Protein AF-A0A4P8J105-F1 (afdb_monomer_lite)

Radius of gyration: 18.97 Å; chains: 1; bounding box: 33×24×63 Å

pLDDT: mean 84.41, std 13.53, range [50.69, 96.38]

Organism: NCBI:txid2571746

Secondary structure (DSSP, 8-state):
-HHHHHHHHHHHHTT-S--EEE-TTSEEEETTTTEEEEEETTTTEEEEEEE-TT--EEEEETTS-EEEEETTEEEEE-TTS-EEEE-SS-EEE-

Foldseek 3Di:
DVVVVVVVVVVVVVPVFFDWDADPQQWIATNPNQKIWGADPVVRKTKIWHQDPVRWIWMAIPQGKIKTDHPRWIWIAHPVRKIWTDDPPDTDID

Sequence (94 aa):
MKTLIVLACLMLSANAFAECATNARGETACGNGQSAAGYNKNTGTAWTSQTNQNGVRTTQTNRGGEAKTMNGKGVARGPGGTTCYKTANSHGCN

Structure (mmCIF, N/CA/C/O backbone):
data_AF-A0A4P8J105-F1
#
_entry.id   AF-A0A4P8J105-F1
#
loop_
_atom_site.group_PDB
_atom_site.id
_atom_site.type_symbol
_atom_site.label_atom_id
_atom_site.label_alt_id
_atom_site.label_comp_id
_atom_site.label_asym_id
_atom_site.label_entity_id
_atom_site.label_seq_id
_atom_site.pdbx_PDB_ins_code
_atom_site.Cartn_x
_atom_site.Cartn_y
_atom_site.Cartn_z
_atom_site.occupancy
_atom_site.B_iso_or_equiv
_atom_site.auth_seq_id
_atom_site.auth_comp_id
_atom_site.auth_asym_id
_atom_site.auth_atom_id
_atom_site.pdbx_PDB_model_num
ATOM 1 N N . MET A 1 1 ? 11.874 10.591 49.659 1.00 50.69 1 MET A N 1
ATOM 2 C CA . MET A 1 1 ? 12.560 10.468 48.349 1.00 50.69 1 MET A CA 1
ATOM 3 C C . MET A 1 1 ? 12.131 9.232 47.557 1.00 50.69 1 MET A C 1
ATOM 5 O O . MET A 1 1 ? 11.837 9.386 46.384 1.00 50.69 1 MET A O 1
ATOM 9 N N . LYS A 1 2 ? 12.014 8.035 48.160 1.00 54.06 2 LYS A N 1
ATOM 10 C CA . LYS A 1 2 ? 11.552 6.814 47.456 1.00 54.06 2 LYS A CA 1
ATOM 11 C C . LYS A 1 2 ? 10.130 6.912 46.872 1.00 54.06 2 LYS A C 1
ATOM 13 O O . LYS A 1 2 ? 9.897 6.442 45.768 1.00 54.06 2 LYS A O 1
ATOM 18 N N . THR A 1 3 ? 9.203 7.573 47.566 1.00 62.97 3 THR A N 1
ATOM 19 C CA . THR A 1 3 ? 7.810 7.760 47.110 1.00 62.97 3 THR A CA 1
ATOM 20 C C . THR A 1 3 ? 7.678 8.673 45.889 1.00 62.97 3 THR A C 1
ATOM 22 O O . THR A 1 3 ? 6.816 8.439 45.050 1.00 62.97 3 THR A O 1
ATOM 25 N N . LEU A 1 4 ? 8.563 9.665 45.740 1.00 66.00 4 LEU A N 1
ATOM 26 C CA . LEU A 1 4 ? 8.568 10.575 44.586 1.00 66.00 4 LEU A CA 1
ATOM 27 C C . LEU A 1 4 ? 9.030 9.876 43.299 1.00 66.00 4 LEU A C 1
ATOM 29 O O . LEU A 1 4 ? 8.519 10.171 42.224 1.00 66.00 4 LEU A O 1
ATOM 33 N N . ILE A 1 5 ? 9.948 8.913 43.414 1.00 70.25 5 ILE A N 1
ATOM 34 C CA . ILE A 1 5 ? 10.450 8.130 42.275 1.00 70.25 5 ILE A CA 1
ATOM 35 C C . ILE A 1 5 ? 9.349 7.210 41.729 1.00 70.25 5 ILE A C 1
ATOM 37 O O . ILE A 1 5 ? 9.163 7.117 40.520 1.00 70.25 5 ILE A O 1
ATOM 41 N N . VAL A 1 6 ? 8.570 6.581 42.615 1.00 68.31 6 VAL A N 1
ATOM 42 C CA . VAL A 1 6 ? 7.462 5.697 42.215 1.00 68.31 6 VAL A CA 1
ATOM 43 C C . VAL A 1 6 ? 6.336 6.488 41.540 1.00 68.31 6 VAL A C 1
ATOM 45 O O . VAL A 1 6 ? 5.814 6.045 40.518 1.00 68.31 6 VAL A O 1
ATOM 48 N N . LEU A 1 7 ? 6.006 7.681 42.051 1.00 65.44 7 LEU A N 1
ATOM 49 C CA . LEU A 1 7 ? 5.013 8.558 41.422 1.00 65.44 7 LEU A CA 1
ATOM 50 C C . LEU A 1 7 ? 5.466 9.038 40.035 1.00 65.44 7 LEU A C 1
ATOM 52 O O . LEU A 1 7 ? 4.666 9.057 39.106 1.00 65.44 7 LEU A O 1
ATOM 56 N N . ALA A 1 8 ? 6.750 9.374 39.871 1.00 65.56 8 ALA A N 1
ATOM 57 C CA . ALA A 1 8 ? 7.301 9.757 38.574 1.00 65.56 8 ALA A CA 1
ATOM 58 C C . ALA A 1 8 ? 7.218 8.603 37.555 1.00 65.56 8 ALA A C 1
ATOM 60 O O . ALA A 1 8 ? 6.761 8.812 36.434 1.00 65.56 8 ALA A O 1
ATOM 61 N N . CYS A 1 9 ? 7.565 7.371 37.942 1.00 60.50 9 CYS A N 1
ATOM 62 C CA . CYS A 1 9 ? 7.461 6.206 37.054 1.00 60.50 9 CYS A CA 1
ATOM 63 C C . CYS A 1 9 ? 6.022 5.905 36.600 1.00 60.50 9 CYS A C 1
ATOM 65 O O . CYS A 1 9 ? 5.825 5.527 35.446 1.00 60.50 9 CYS A O 1
ATOM 67 N N . LEU A 1 10 ? 5.024 6.097 37.471 1.00 61.00 10 LEU A N 1
ATOM 68 C CA . LEU A 1 10 ? 3.607 5.888 37.138 1.00 61.00 10 LEU A CA 1
ATOM 69 C C . LEU A 1 10 ? 3.049 6.957 36.184 1.00 61.00 10 LEU A C 1
ATOM 71 O O . LEU A 1 10 ? 2.169 6.665 35.381 1.00 61.00 10 LEU A O 1
ATOM 75 N N . MET A 1 11 ? 3.572 8.183 36.237 1.00 60.28 11 MET A N 1
ATOM 76 C CA . MET A 1 11 ? 3.162 9.266 35.333 1.00 60.28 11 MET A CA 1
ATOM 77 C C . MET A 1 11 ? 3.837 9.154 33.957 1.00 60.28 11 MET A C 1
ATOM 79 O O . MET A 1 11 ? 3.258 9.556 32.952 1.00 60.28 11 MET A O 1
ATOM 83 N N . LEU A 1 12 ? 5.043 8.576 33.885 1.00 54.84 12 LEU A N 1
ATOM 84 C CA . LEU A 1 12 ? 5.729 8.324 32.614 1.00 54.84 12 LEU A CA 1
ATOM 85 C C . LEU A 1 12 ? 5.108 7.156 31.832 1.00 54.84 12 LEU A C 1
ATOM 87 O O . LEU A 1 12 ? 5.068 7.211 30.603 1.00 54.84 12 LEU A O 1
ATOM 91 N N . SER A 1 13 ? 4.593 6.125 32.511 1.00 54.50 13 SER A N 1
ATOM 92 C CA . SER A 1 13 ? 3.979 4.964 31.850 1.00 54.50 13 SER A CA 1
ATOM 93 C C . SER A 1 13 ? 2.615 5.262 31.218 1.00 54.50 13 SER A C 1
ATOM 95 O O . SER A 1 13 ? 2.221 4.565 30.285 1.00 54.50 13 SER A O 1
ATOM 97 N N . ALA A 1 14 ? 1.924 6.324 31.644 1.00 52.62 14 ALA A N 1
ATOM 98 C CA . ALA A 1 14 ? 0.673 6.769 31.024 1.00 52.62 14 ALA A CA 1
ATOM 99 C C . ALA A 1 14 ? 0.859 7.281 29.580 1.00 52.62 14 ALA A C 1
ATOM 101 O O . ALA A 1 14 ? -0.085 7.254 28.798 1.00 52.62 14 ALA A O 1
ATOM 102 N N . ASN A 1 15 ? 2.080 7.680 29.201 1.00 51.97 15 ASN A N 1
ATOM 103 C CA . ASN A 1 15 ? 2.408 8.160 27.852 1.00 51.97 15 ASN A CA 1
ATOM 104 C C . ASN A 1 15 ? 2.939 7.043 26.931 1.00 51.97 15 ASN A C 1
ATOM 106 O O . ASN A 1 15 ? 3.373 7.314 25.815 1.00 51.97 15 ASN A O 1
ATOM 110 N N . ALA A 1 16 ? 2.949 5.786 27.394 1.00 53.16 16 ALA A N 1
ATOM 111 C CA . ALA A 1 16 ? 3.425 4.643 26.610 1.0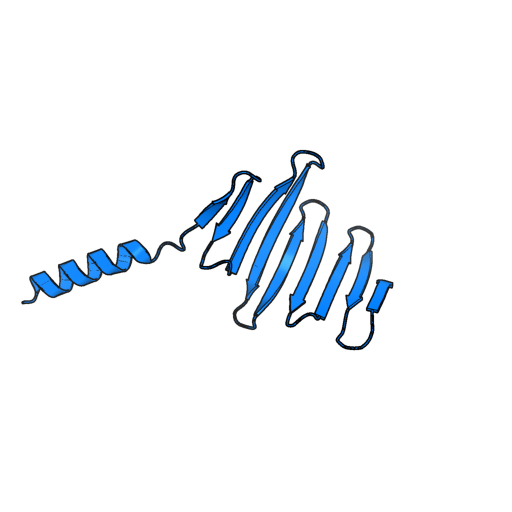0 53.16 16 ALA A CA 1
ATOM 112 C C . ALA A 1 16 ? 2.358 4.065 25.661 1.00 53.16 16 ALA A C 1
ATOM 114 O O . ALA A 1 16 ? 2.646 3.151 24.886 1.00 53.16 16 ALA A O 1
ATOM 115 N N . PHE A 1 17 ? 1.130 4.585 25.697 1.00 55.78 17 PHE A N 1
ATOM 116 C CA . PHE A 1 17 ? 0.139 4.286 24.674 1.00 55.78 17 PHE A CA 1
ATOM 117 C C . PHE A 1 17 ? 0.502 5.094 23.436 1.00 55.78 17 PHE A C 1
ATOM 119 O O . PHE A 1 17 ? 0.476 6.319 23.466 1.00 55.78 17 PHE A O 1
ATOM 126 N N . ALA A 1 18 ? 0.872 4.409 22.354 1.00 57.97 18 ALA A N 1
ATOM 127 C CA . ALA A 1 18 ? 1.034 5.036 21.053 1.00 57.97 18 ALA A CA 1
ATOM 128 C C . ALA A 1 18 ? -0.230 5.857 20.748 1.00 57.97 18 ALA A C 1
ATOM 130 O O . ALA A 1 18 ? -1.281 5.271 20.493 1.00 57.97 18 ALA A O 1
ATOM 131 N N . GLU A 1 19 ? -0.143 7.189 20.824 1.00 73.19 19 GLU A N 1
ATOM 132 C CA . GLU A 1 19 ? -1.284 8.070 20.584 1.00 73.19 19 GLU A CA 1
ATOM 133 C C . GLU A 1 19 ? -1.818 7.788 19.180 1.00 73.19 19 GLU A C 1
ATOM 135 O O . GLU A 1 19 ? -1.139 7.997 18.170 1.00 73.19 19 GLU A O 1
ATOM 140 N N . CYS A 1 20 ? -3.016 7.213 19.139 1.00 80.81 20 CYS A N 1
ATOM 141 C CA . CYS A 1 20 ? -3.747 6.938 17.920 1.00 80.81 20 CYS A CA 1
ATOM 142 C C . CYS A 1 20 ? -4.765 8.055 17.717 1.00 80.81 20 CYS A C 1
ATOM 144 O O . CYS A 1 20 ? -5.688 8.199 18.516 1.00 80.81 20 CYS A O 1
ATOM 146 N N . ALA A 1 21 ? -4.639 8.819 16.638 1.00 84.25 21 ALA A N 1
ATOM 147 C CA . ALA A 1 21 ? -5.608 9.842 16.266 1.00 84.25 21 ALA A CA 1
ATOM 148 C C . ALA A 1 21 ? -6.367 9.409 15.010 1.00 84.25 21 ALA A C 1
ATOM 150 O O . ALA A 1 21 ? -5.754 8.987 14.030 1.00 84.25 21 ALA A O 1
ATOM 151 N N . THR A 1 22 ? -7.697 9.530 15.032 1.00 84.75 22 THR A N 1
ATOM 152 C CA . THR A 1 22 ? -8.548 9.309 13.854 1.00 84.75 22 THR A CA 1
ATOM 153 C C . THR A 1 22 ? -9.031 10.645 13.309 1.00 84.75 22 THR A C 1
ATOM 155 O O . THR A 1 22 ? -9.555 11.465 14.059 1.00 84.75 22 THR A O 1
ATOM 158 N N . ASN A 1 23 ? -8.858 10.880 12.010 1.00 83.50 23 ASN A N 1
ATOM 159 C CA . ASN A 1 23 ? -9.319 12.104 11.359 1.00 83.50 23 ASN A CA 1
ATOM 160 C C . ASN A 1 23 ? -10.774 11.985 10.855 1.00 83.50 23 ASN A C 1
ATOM 162 O O . ASN A 1 23 ? -11.365 10.906 10.821 1.00 83.50 23 ASN A O 1
ATOM 166 N N . ALA A 1 24 ? -11.348 13.098 10.386 1.00 83.19 24 ALA A N 1
ATOM 167 C CA . ALA A 1 24 ? -12.715 13.135 9.847 1.00 83.19 24 ALA A CA 1
ATOM 168 C C . ALA A 1 24 ? -12.926 12.278 8.577 1.00 83.19 24 ALA A C 1
ATOM 170 O O . ALA A 1 24 ? -14.063 12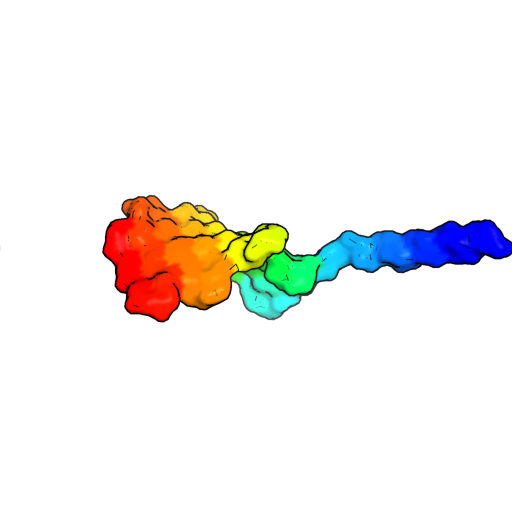.048 8.168 1.00 83.19 24 ALA A O 1
ATOM 171 N N . ARG A 1 25 ? -11.846 11.804 7.940 1.00 79.56 25 ARG A N 1
ATOM 172 C CA . ARG A 1 25 ? -11.889 10.883 6.794 1.00 79.56 25 ARG A CA 1
ATOM 173 C C . ARG A 1 25 ? -11.904 9.410 7.222 1.00 79.56 25 ARG A C 1
ATOM 175 O O . ARG A 1 25 ? -11.992 8.547 6.354 1.00 79.56 25 ARG A O 1
ATOM 182 N N . GLY A 1 26 ? -11.857 9.126 8.526 1.00 79.75 26 GLY A N 1
ATOM 183 C CA . GLY A 1 26 ? -11.808 7.768 9.066 1.00 79.75 26 GLY A CA 1
ATOM 184 C C . GLY A 1 26 ? -10.426 7.124 8.956 1.00 79.75 26 GLY A C 1
ATOM 185 O O . GLY A 1 26 ? -10.326 5.900 8.967 1.00 79.75 26 GLY A O 1
ATOM 186 N N . GLU A 1 27 ? -9.371 7.928 8.806 1.00 84.81 27 GLU A N 1
ATOM 187 C CA . GLU A 1 27 ? -7.989 7.454 8.827 1.00 84.81 27 GLU A CA 1
ATOM 188 C C . GLU A 1 27 ? -7.457 7.560 10.254 1.00 84.81 27 GLU A C 1
ATOM 190 O O . GLU A 1 27 ? -7.436 8.648 10.832 1.00 84.81 27 GLU A O 1
ATOM 195 N N . THR A 1 28 ? -7.029 6.435 10.815 1.00 87.94 28 THR A N 1
ATOM 196 C CA . THR A 1 28 ? -6.397 6.339 12.130 1.00 87.94 28 THR A CA 1
ATOM 197 C C . THR A 1 28 ? -4.890 6.266 11.948 1.00 87.94 28 THR A C 1
ATOM 199 O O . THR A 1 28 ? -4.422 5.415 11.202 1.00 87.94 28 THR A O 1
ATOM 202 N N . ALA A 1 29 ? -4.120 7.111 12.629 1.00 86.00 29 ALA A N 1
ATOM 203 C CA . ALA A 1 29 ? -2.660 7.053 12.666 1.00 86.00 29 ALA A CA 1
ATOM 204 C C . ALA A 1 29 ? -2.181 6.905 14.112 1.00 86.00 29 ALA A C 1
ATOM 206 O O . ALA A 1 29 ? -2.612 7.662 14.973 1.00 86.00 29 ALA A O 1
ATOM 207 N N . CYS A 1 30 ? -1.288 5.950 14.361 1.00 84.62 30 CYS A N 1
ATOM 208 C CA . CYS A 1 30 ? -0.750 5.585 15.668 1.00 84.62 30 CYS A CA 1
ATOM 209 C C . CYS A 1 30 ? 0.778 5.672 15.675 1.00 84.62 30 CYS A C 1
ATOM 211 O O . CYS A 1 30 ? 1.425 5.417 14.652 1.00 84.62 30 CYS A O 1
ATOM 213 N N . GLY A 1 31 ? 1.353 5.972 16.843 1.00 80.31 31 GLY A N 1
ATOM 214 C CA . GLY A 1 31 ? 2.802 5.918 17.067 1.00 80.31 31 GLY A CA 1
ATOM 215 C C . GLY A 1 31 ? 3.554 6.864 16.136 1.00 80.31 31 GLY A C 1
ATOM 216 O O . GLY A 1 31 ? 4.367 6.423 15.332 1.00 80.31 31 GLY A O 1
ATOM 217 N N . ASN A 1 32 ? 3.214 8.157 16.157 1.00 73.75 32 ASN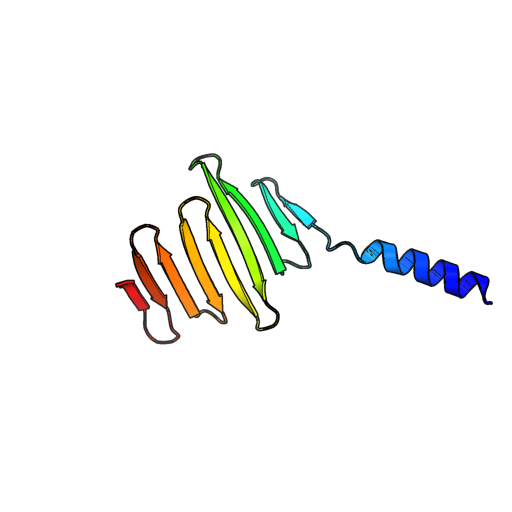 A N 1
ATOM 218 C CA . ASN A 1 32 ? 3.813 9.173 15.276 1.00 73.75 32 ASN A CA 1
ATOM 219 C C . ASN A 1 32 ? 3.722 8.834 13.769 1.00 73.75 32 ASN A C 1
ATOM 221 O O . ASN A 1 32 ? 4.621 9.143 12.990 1.00 73.75 32 ASN A O 1
ATOM 225 N N . GLY A 1 33 ? 2.647 8.161 13.344 1.00 73.94 33 GLY A N 1
ATOM 226 C CA . GLY A 1 33 ? 2.425 7.786 11.942 1.00 73.94 33 GLY A CA 1
ATOM 227 C C . GLY A 1 33 ? 3.137 6.504 11.489 1.00 73.94 33 GLY A C 1
ATOM 228 O O . GLY A 1 33 ? 3.097 6.179 10.294 1.00 73.94 33 GLY A O 1
ATOM 229 N N . GLN A 1 34 ? 3.751 5.759 12.419 1.00 84.25 34 GLN A N 1
ATOM 230 C CA . GLN A 1 34 ? 4.335 4.438 12.163 1.00 84.25 34 GLN A CA 1
ATOM 231 C C . GLN A 1 34 ? 3.282 3.425 11.726 1.00 84.25 34 GLN A C 1
ATOM 233 O O . GLN A 1 34 ? 3.544 2.625 10.834 1.00 84.25 34 GLN A O 1
ATOM 238 N N . SER A 1 35 ? 2.095 3.470 12.324 1.00 88.88 35 SER A N 1
ATOM 239 C CA . SER A 1 35 ? 0.960 2.660 11.894 1.00 88.88 35 SER A CA 1
ATOM 240 C C . SER A 1 35 ? -0.177 3.568 11.469 1.00 88.88 35 SER A C 1
ATOM 242 O O . SER A 1 35 ? -0.434 4.584 12.104 1.00 88.88 35 SER A O 1
ATOM 244 N N . ALA A 1 36 ? -0.858 3.214 10.391 1.00 91.00 36 ALA A N 1
ATOM 245 C CA . ALA A 1 36 ? -2.077 3.871 9.976 1.00 91.00 36 ALA A CA 1
ATOM 246 C C . ALA A 1 36 ? -3.080 2.851 9.444 1.00 91.00 36 ALA A C 1
ATOM 248 O O . ALA A 1 36 ? -2.696 1.797 8.947 1.00 91.00 36 ALA A O 1
ATOM 249 N N . ALA A 1 37 ? -4.359 3.159 9.534 1.00 92.31 37 ALA A N 1
ATOM 250 C CA . ALA A 1 37 ? -5.423 2.372 8.943 1.00 92.31 37 ALA A CA 1
ATOM 251 C C . ALA A 1 37 ? -6.525 3.302 8.457 1.00 92.31 37 ALA A C 1
ATOM 253 O O . ALA A 1 37 ? -6.641 4.434 8.921 1.00 92.31 37 ALA A O 1
ATOM 254 N N . GLY A 1 38 ? -7.349 2.830 7.535 1.00 92.25 38 GLY A N 1
ATOM 255 C CA . GLY A 1 38 ? -8.483 3.607 7.073 1.00 92.25 38 GLY A CA 1
ATOM 256 C C . GLY A 1 38 ? -9.502 2.771 6.330 1.00 92.25 38 GLY A C 1
ATOM 257 O O . GLY A 1 38 ? -9.228 1.659 5.873 1.00 92.25 38 GLY A O 1
ATOM 258 N N . TYR A 1 39 ? -10.693 3.342 6.197 1.00 91.38 39 TYR A N 1
ATOM 259 C CA . TYR A 1 39 ? -11.788 2.749 5.449 1.00 91.38 39 TYR A CA 1
ATOM 260 C C . TYR A 1 39 ? -12.383 3.764 4.478 1.00 91.38 39 TYR A C 1
ATOM 262 O O . TYR A 1 39 ? -12.899 4.810 4.868 1.00 91.38 39 TYR A O 1
ATOM 270 N N . ASN A 1 40 ? -12.341 3.446 3.189 1.00 90.31 40 ASN A N 1
ATOM 271 C CA . ASN A 1 40 ? -12.991 4.239 2.161 1.00 90.31 40 ASN A CA 1
ATOM 272 C C . ASN A 1 40 ? -14.425 3.737 1.960 1.00 90.31 40 ASN A C 1
ATOM 274 O O . ASN A 1 40 ? -14.644 2.743 1.272 1.00 90.31 40 ASN A O 1
ATOM 278 N N . LYS A 1 41 ? -15.403 4.464 2.510 1.00 89.19 41 LYS A N 1
ATOM 279 C CA . LYS A 1 41 ? -16.834 4.127 2.414 1.00 89.19 41 LYS A CA 1
ATOM 280 C C . LYS A 1 41 ? -17.395 4.092 0.989 1.00 89.19 41 LYS A C 1
ATOM 282 O O . LYS A 1 41 ? -18.310 3.325 0.733 1.00 89.19 41 LYS A O 1
ATOM 287 N N . ASN A 1 42 ? -16.848 4.890 0.070 1.00 91.62 42 ASN A N 1
ATOM 288 C CA . ASN A 1 42 ? -17.352 4.964 -1.305 1.00 91.62 42 ASN A CA 1
ATOM 289 C C . ASN A 1 42 ? -16.960 3.722 -2.104 1.00 91.62 42 ASN A C 1
ATOM 291 O O . ASN A 1 42 ? -17.689 3.294 -2.990 1.00 91.62 42 ASN A O 1
ATOM 295 N N . THR A 1 43 ? -15.791 3.154 -1.799 1.00 90.62 43 THR A N 1
ATOM 296 C CA . THR A 1 43 ? -15.294 1.967 -2.493 1.00 90.62 43 THR A CA 1
ATOM 297 C C . THR A 1 43 ? -15.426 0.703 -1.659 1.00 90.62 43 THR A C 1
ATOM 299 O O . THR A 1 43 ? -15.275 -0.366 -2.226 1.00 90.62 43 THR A O 1
ATOM 302 N N . GLY A 1 44 ? -15.660 0.766 -0.348 1.00 91.19 44 GLY A N 1
ATOM 303 C CA . GLY A 1 44 ? -15.610 -0.394 0.550 1.00 91.19 44 GLY A CA 1
ATOM 304 C C . GLY A 1 44 ? -14.195 -0.940 0.792 1.00 91.19 44 GLY A C 1
ATOM 305 O O . GLY A 1 44 ? -14.032 -2.096 1.185 1.00 91.19 44 GLY A O 1
ATOM 306 N N . THR A 1 45 ? -13.154 -0.146 0.510 1.00 93.12 45 THR A N 1
ATOM 307 C CA . THR A 1 45 ? -11.758 -0.568 0.722 1.00 93.12 45 THR A CA 1
ATOM 308 C C . THR A 1 45 ? -11.335 -0.263 2.150 1.00 93.12 45 THR A C 1
ATOM 310 O O . THR A 1 45 ? -11.291 0.906 2.533 1.00 93.12 45 THR A O 1
ATOM 313 N N . ALA A 1 46 ? -10.955 -1.288 2.904 1.00 93.44 46 ALA A N 1
ATOM 314 C CA . ALA A 1 46 ? -10.194 -1.132 4.138 1.00 93.44 46 ALA A CA 1
ATOM 315 C C . ALA A 1 46 ? -8.705 -1.283 3.831 1.00 93.44 46 ALA A C 1
ATOM 317 O O . ALA A 1 46 ? -8.322 -2.110 2.998 1.00 93.44 46 ALA A O 1
ATOM 318 N N . TRP A 1 47 ? -7.867 -0.507 4.504 1.00 94.81 47 TRP A N 1
ATOM 319 C CA . TRP A 1 47 ? -6.424 -0.612 4.369 1.00 94.81 47 TRP A CA 1
ATOM 320 C C . TRP A 1 47 ? -5.718 -0.406 5.701 1.00 94.81 47 TRP A C 1
ATOM 322 O O . TRP A 1 47 ? -6.211 0.281 6.595 1.00 94.81 47 TRP A O 1
ATOM 332 N N . THR A 1 48 ? -4.540 -1.001 5.809 1.00 94.75 48 THR A N 1
ATOM 333 C CA . THR A 1 48 ? -3.599 -0.800 6.906 1.00 94.75 48 THR A CA 1
ATOM 334 C C . THR A 1 48 ? -2.247 -0.447 6.321 1.00 94.75 48 THR A C 1
ATOM 336 O O . THR A 1 48 ? -1.915 -0.818 5.199 1.00 94.75 48 THR A O 1
ATOM 339 N N . SER A 1 49 ? -1.464 0.313 7.064 1.00 93.94 49 SER A N 1
ATOM 340 C CA . SER A 1 49 ? -0.121 0.709 6.702 1.00 93.94 49 SER A CA 1
ATOM 341 C C . SER A 1 49 ? 0.759 0.640 7.932 1.00 93.94 49 SER A C 1
ATOM 343 O O . SER A 1 49 ? 0.414 1.201 8.965 1.00 93.94 49 SER A O 1
ATOM 345 N N . GLN A 1 50 ? 1.918 0.009 7.814 1.00 94.12 50 GLN A N 1
ATOM 346 C CA . GLN A 1 50 ? 2.886 -0.103 8.897 1.00 94.12 50 GLN A CA 1
ATOM 347 C C . GLN A 1 50 ? 4.288 0.197 8.387 1.00 94.12 50 GLN A C 1
ATOM 349 O O . GLN A 1 50 ? 4.697 -0.290 7.332 1.00 94.12 50 GLN A O 1
ATOM 354 N N . THR A 1 51 ? 5.022 0.997 9.145 1.00 93.44 51 THR A N 1
ATOM 355 C CA . THR A 1 51 ? 6.426 1.310 8.908 1.00 93.44 51 THR A CA 1
ATOM 356 C C . THR A 1 51 ? 7.273 0.474 9.854 1.00 93.44 51 THR A C 1
ATOM 358 O O . THR A 1 51 ? 7.108 0.555 11.070 1.00 93.44 51 THR A O 1
ATOM 361 N N . ASN A 1 52 ? 8.176 -0.339 9.309 1.00 90.50 52 ASN A N 1
ATOM 362 C CA . ASN A 1 52 ? 9.099 -1.122 10.128 1.00 90.50 52 ASN A CA 1
ATOM 363 C C . ASN A 1 52 ? 10.296 -0.277 10.609 1.00 90.50 52 ASN A C 1
ATOM 365 O O . ASN A 1 52 ? 10.472 0.870 10.202 1.00 90.50 52 ASN A O 1
ATOM 369 N N . GLN A 1 53 ? 11.153 -0.867 11.447 1.00 87.88 53 GLN A N 1
ATOM 370 C CA . GLN A 1 53 ? 12.351 -0.203 11.989 1.00 87.88 53 GLN A CA 1
ATOM 371 C C . GLN A 1 53 ? 13.335 0.259 10.904 1.00 87.88 53 GLN A C 1
ATOM 373 O O . GLN A 1 53 ? 14.054 1.231 11.100 1.00 87.88 53 GLN A O 1
ATOM 378 N N . ASN A 1 54 ? 13.325 -0.395 9.739 1.00 89.81 54 ASN A N 1
ATOM 379 C CA . ASN A 1 54 ? 14.165 -0.016 8.608 1.00 89.81 54 ASN A CA 1
ATOM 380 C C . ASN A 1 54 ? 13.578 1.167 7.821 1.00 89.81 54 ASN A C 1
ATOM 382 O O . ASN A 1 54 ? 14.221 1.635 6.894 1.00 89.81 54 ASN A O 1
ATOM 386 N N . GLY A 1 55 ? 12.368 1.642 8.139 1.00 89.88 55 GLY A N 1
ATOM 387 C CA . GLY A 1 55 ? 11.685 2.711 7.406 1.00 89.88 55 GLY A CA 1
ATOM 388 C C . GLY A 1 55 ? 10.918 2.238 6.166 1.00 89.88 55 GLY A C 1
ATOM 389 O O . GLY A 1 55 ? 10.465 3.066 5.377 1.00 89.88 55 GLY A O 1
ATOM 390 N N . VAL A 1 56 ? 10.754 0.923 5.965 1.00 94.31 56 VAL A N 1
ATOM 391 C CA . VAL A 1 56 ? 9.893 0.388 4.899 1.00 94.31 56 VAL A CA 1
ATOM 392 C C . VAL A 1 56 ? 8.446 0.511 5.347 1.00 94.31 56 VAL A C 1
ATOM 394 O O . VAL A 1 56 ? 8.046 -0.111 6.333 1.00 94.31 56 VAL A O 1
ATOM 397 N N . ARG A 1 57 ? 7.652 1.266 4.591 1.00 95.31 57 ARG A N 1
ATOM 398 C CA . ARG A 1 57 ? 6.211 1.393 4.790 1.00 95.31 57 ARG A CA 1
ATOM 399 C C . ARG A 1 57 ? 5.485 0.373 3.923 1.00 95.31 57 ARG A C 1
ATOM 401 O O . ARG A 1 57 ? 5.533 0.449 2.700 1.00 95.31 57 ARG A O 1
ATOM 408 N N . THR A 1 58 ? 4.818 -0.585 4.552 1.00 96.00 58 THR A N 1
ATOM 409 C CA . THR A 1 58 ? 3.979 -1.587 3.884 1.00 96.00 58 THR A CA 1
ATOM 410 C C . THR A 1 58 ? 2.522 -1.196 4.053 1.00 96.00 58 THR A C 1
ATOM 412 O O . THR A 1 58 ? 2.079 -1.030 5.181 1.00 96.00 58 THR A O 1
ATOM 415 N N . THR A 1 59 ? 1.789 -1.037 2.957 1.00 95.25 59 THR A N 1
ATOM 416 C CA . THR A 1 59 ? 0.341 -0.809 2.926 1.00 95.25 59 THR A CA 1
ATOM 417 C C . THR A 1 59 ? -0.344 -2.043 2.363 1.00 95.25 59 THR A C 1
ATOM 419 O O . THR A 1 59 ? 0.057 -2.526 1.310 1.00 95.25 59 THR A O 1
ATOM 422 N N . GLN A 1 60 ? -1.377 -2.539 3.029 1.00 95.38 60 GLN A N 1
ATOM 423 C CA . GLN A 1 60 ? -2.196 -3.657 2.571 1.00 95.38 60 GLN A CA 1
ATOM 424 C C . GLN A 1 60 ? -3.660 -3.243 2.530 1.00 95.38 60 GLN A C 1
ATOM 426 O O . GLN A 1 60 ? -4.104 -2.408 3.314 1.00 95.38 60 GLN A O 1
ATOM 431 N N . THR A 1 61 ? -4.417 -3.836 1.614 1.00 94.94 61 THR A N 1
ATOM 432 C CA . THR A 1 61 ? -5.850 -3.582 1.444 1.00 94.94 61 THR A CA 1
ATOM 433 C C . THR A 1 61 ? -6.647 -4.874 1.594 1.00 94.94 61 THR A C 1
ATOM 435 O O . THR A 1 61 ? -6.164 -5.951 1.244 1.00 94.94 61 THR A O 1
ATOM 438 N N . ASN A 1 62 ? -7.911 -4.780 2.015 1.00 92.62 62 ASN A N 1
ATOM 439 C CA . ASN A 1 62 ? -8.843 -5.920 2.068 1.00 92.62 62 ASN A CA 1
ATOM 440 C C . ASN A 1 62 ? -9.161 -6.532 0.692 1.00 92.62 62 ASN A C 1
ATOM 442 O O . ASN A 1 62 ? -9.856 -7.539 0.608 1.00 92.62 62 ASN A O 1
ATOM 446 N N . ARG A 1 63 ? -8.667 -5.921 -0.386 1.00 91.50 63 ARG A N 1
ATOM 447 C CA . ARG A 1 63 ? -8.810 -6.392 -1.763 1.00 91.50 63 ARG A CA 1
ATOM 448 C C . ARG A 1 63 ? -7.603 -7.174 -2.260 1.00 91.50 63 ARG A C 1
ATOM 450 O O . ARG A 1 63 ? -7.550 -7.463 -3.444 1.00 91.50 63 ARG A O 1
ATOM 457 N N . GLY A 1 64 ? -6.632 -7.474 -1.397 1.00 90.50 64 GLY A N 1
ATOM 458 C CA . GLY A 1 64 ? -5.431 -8.237 -1.755 1.00 90.50 64 GLY A CA 1
ATOM 459 C C . GLY A 1 64 ? -4.310 -7.408 -2.386 1.00 90.50 64 GLY A C 1
ATOM 460 O O . GLY A 1 64 ? -3.287 -7.967 -2.765 1.00 90.50 64 GLY A O 1
ATOM 461 N N . GLY A 1 65 ? -4.469 -6.085 -2.494 1.00 93.44 65 GLY A N 1
ATOM 462 C CA . GLY A 1 65 ? -3.386 -5.197 -2.909 1.00 93.44 65 GLY A CA 1
ATOM 463 C C . GLY A 1 65 ? -2.395 -4.944 -1.772 1.00 93.44 65 GLY A C 1
ATOM 464 O O . GLY A 1 65 ? -2.823 -4.612 -0.664 1.00 93.44 65 GLY A O 1
ATOM 465 N N . GLU A 1 66 ? -1.097 -5.039 -2.062 1.00 95.50 66 GLU A N 1
ATOM 466 C CA . GLU A 1 66 ? 0.003 -4.706 -1.147 1.00 95.50 66 GLU A CA 1
ATOM 467 C C . GLU A 1 66 ? 0.974 -3.728 -1.817 1.00 95.50 66 GLU A C 1
ATOM 469 O O . GLU A 1 66 ? 1.344 -3.916 -2.969 1.00 95.50 66 GLU A O 1
ATOM 474 N N . ALA A 1 67 ? 1.446 -2.710 -1.103 1.00 95.81 67 ALA A N 1
ATOM 475 C CA . ALA A 1 67 ? 2.505 -1.824 -1.566 1.00 95.81 67 ALA A CA 1
ATOM 476 C C . ALA A 1 67 ? 3.573 -1.638 -0.490 1.00 95.81 67 ALA A C 1
ATOM 478 O O . ALA A 1 67 ? 3.256 -1.340 0.656 1.00 95.81 67 ALA A O 1
ATOM 479 N N . LYS A 1 68 ? 4.846 -1.763 -0.862 1.00 96.25 68 LYS A N 1
ATOM 480 C CA . LYS A 1 68 ? 5.999 -1.455 -0.011 1.00 96.25 68 LYS A CA 1
ATOM 481 C C . LYS A 1 68 ? 6.709 -0.238 -0.562 1.00 96.25 68 LYS A C 1
ATOM 483 O O . LYS A 1 68 ? 7.109 -0.246 -1.723 1.00 96.25 68 LYS A O 1
ATOM 488 N N . THR A 1 69 ? 6.889 0.791 0.252 1.00 95.19 69 THR A N 1
ATOM 489 C CA . THR A 1 69 ? 7.562 2.029 -0.139 1.00 95.19 69 THR A CA 1
ATOM 490 C C . THR A 1 69 ? 8.651 2.406 0.854 1.00 95.19 69 THR A C 1
ATOM 492 O O . THR A 1 69 ? 8.578 2.104 2.044 1.00 95.19 69 THR A O 1
ATOM 495 N N . MET A 1 70 ? 9.703 3.036 0.344 1.00 93.94 70 MET A N 1
ATOM 496 C CA . MET A 1 70 ? 10.838 3.522 1.122 1.00 93.94 70 MET A CA 1
ATOM 497 C C . MET A 1 70 ? 11.595 4.554 0.285 1.00 93.94 70 MET A C 1
ATOM 499 O O . MET A 1 70 ? 11.925 4.282 -0.869 1.00 93.94 70 MET A O 1
ATOM 503 N N . ASN A 1 71 ? 11.895 5.726 0.853 1.00 91.06 71 ASN A N 1
ATOM 504 C CA . ASN A 1 71 ? 12.747 6.749 0.225 1.00 91.06 71 ASN A CA 1
ATOM 505 C C . ASN A 1 71 ? 12.351 7.088 -1.231 1.00 91.06 71 ASN A C 1
ATOM 507 O O . ASN A 1 71 ? 13.193 7.127 -2.127 1.00 91.06 71 ASN A O 1
ATOM 511 N N . GLY A 1 72 ? 11.048 7.256 -1.496 1.00 89.19 72 GLY A N 1
ATOM 512 C CA . GLY A 1 72 ? 10.518 7.588 -2.830 1.00 89.19 72 GLY A CA 1
ATOM 513 C C . GLY A 1 72 ? 10.517 6.441 -3.855 1.00 89.19 72 GLY A C 1
ATOM 514 O O . GLY A 1 72 ? 10.081 6.642 -4.996 1.00 89.19 72 GLY A O 1
ATOM 515 N N . LYS A 1 73 ? 10.966 5.248 -3.450 1.00 94.81 73 LYS A N 1
ATOM 516 C CA . LYS A 1 73 ? 10.914 3.992 -4.206 1.00 94.81 73 LYS A CA 1
ATOM 517 C C . LYS A 1 73 ? 9.787 3.116 -3.673 1.00 94.81 73 LYS A C 1
ATOM 519 O O . LYS A 1 73 ? 9.357 3.274 -2.529 1.00 94.81 73 LYS A O 1
ATOM 524 N N . GLY A 1 74 ? 9.334 2.162 -4.475 1.00 95.62 74 GLY A N 1
ATOM 525 C CA . GLY A 1 74 ? 8.382 1.176 -3.994 1.00 95.62 74 GLY A CA 1
ATOM 526 C C . GLY A 1 74 ? 8.033 0.090 -4.990 1.00 95.62 74 GLY A C 1
ATOM 527 O O . GLY A 1 74 ? 8.341 0.187 -6.174 1.00 95.62 74 GLY A O 1
ATOM 528 N N . VAL A 1 75 ? 7.381 -0.943 -4.476 1.00 96.38 75 VAL A N 1
ATOM 529 C CA . VAL A 1 75 ? 6.823 -2.057 -5.238 1.00 96.38 75 VAL A CA 1
ATOM 530 C C . VAL A 1 75 ? 5.382 -2.244 -4.787 1.00 96.38 75 VAL A C 1
ATOM 532 O O . VAL A 1 75 ? 5.122 -2.268 -3.588 1.00 96.38 75 VAL A O 1
ATOM 535 N N . ALA A 1 76 ? 4.456 -2.368 -5.728 1.00 95.88 76 ALA A N 1
ATOM 536 C CA . ALA A 1 76 ? 3.050 -2.641 -5.478 1.00 95.88 76 ALA A CA 1
ATOM 537 C C . ALA A 1 76 ? 2.640 -3.934 -6.181 1.00 95.88 76 ALA A C 1
ATOM 539 O O . ALA A 1 76 ? 3.001 -4.155 -7.331 1.00 95.88 76 ALA A O 1
ATOM 540 N N . ARG A 1 77 ? 1.883 -4.781 -5.494 1.00 95.75 77 ARG A N 1
ATOM 541 C CA . ARG A 1 77 ? 1.280 -6.005 -6.008 1.00 95.75 77 ARG A CA 1
ATOM 542 C C . ARG A 1 77 ? -0.227 -5.841 -5.993 1.00 95.75 77 ARG A C 1
ATOM 544 O O . ARG A 1 77 ? -0.806 -5.528 -4.953 1.00 95.75 77 ARG A O 1
ATOM 551 N N . GLY A 1 78 ? -0.845 -6.019 -7.151 1.00 90.88 78 GLY A N 1
ATOM 552 C CA . GLY A 1 78 ? -2.292 -6.049 -7.290 1.00 90.88 78 GLY A CA 1
ATOM 553 C C . GLY A 1 78 ? -2.865 -7.444 -7.017 1.00 90.88 78 GLY A C 1
ATOM 554 O O . GLY A 1 78 ? -2.143 -8.438 -7.107 1.00 90.88 78 GLY A O 1
ATOM 555 N N . PRO A 1 79 ? -4.179 -7.545 -6.761 1.00 83.00 79 PRO A N 1
ATOM 556 C CA . PRO A 1 79 ? -4.857 -8.829 -6.562 1.00 83.00 79 PRO A CA 1
ATOM 557 C C . PRO A 1 79 ? -4.780 -9.786 -7.757 1.00 83.00 79 PRO A C 1
ATOM 559 O O . PRO A 1 79 ? -4.908 -10.990 -7.578 1.00 83.00 79 PRO A O 1
ATOM 562 N N . GLY A 1 80 ? -4.555 -9.267 -8.967 1.00 84.81 80 GLY A N 1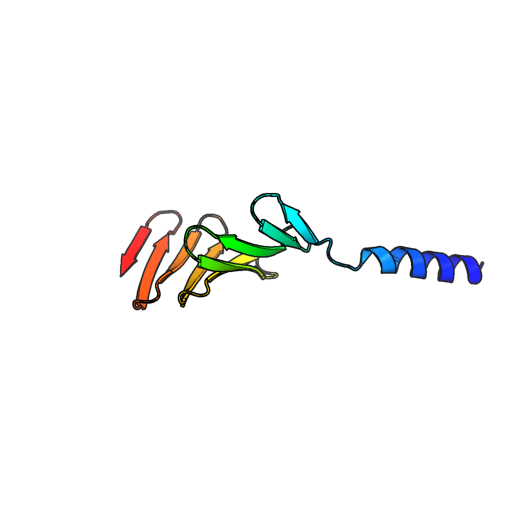
ATOM 563 C CA . GLY A 1 80 ? -4.383 -10.063 -10.188 1.00 84.81 80 GLY A CA 1
ATOM 564 C C . GLY A 1 80 ? -2.959 -10.581 -10.421 1.00 84.81 80 GLY A C 1
ATOM 565 O O . GLY A 1 80 ? -2.673 -11.065 -11.508 1.00 84.81 80 GLY A O 1
ATOM 566 N N . GLY A 1 81 ? -2.048 -10.435 -9.453 1.00 85.94 81 GLY A N 1
ATOM 567 C CA . GLY A 1 81 ? -0.646 -10.855 -9.579 1.00 85.94 81 GLY A CA 1
ATOM 568 C C . GLY A 1 81 ? 0.279 -9.821 -10.229 1.00 85.94 81 GLY A C 1
ATOM 569 O O . GLY A 1 81 ? 1.495 -9.927 -10.074 1.00 85.94 81 GLY A O 1
ATOM 570 N N . THR A 1 82 ? -0.274 -8.782 -10.866 1.00 93.38 82 THR A N 1
ATOM 571 C CA . THR A 1 82 ? 0.506 -7.677 -11.439 1.00 93.38 82 THR A CA 1
ATOM 572 C C . THR A 1 82 ? 1.381 -7.023 -10.377 1.00 93.38 82 THR A C 1
ATOM 574 O O . THR A 1 82 ? 0.894 -6.589 -9.328 1.00 93.38 82 THR A O 1
ATOM 577 N N . THR A 1 83 ? 2.671 -6.916 -10.663 1.00 95.62 83 THR A N 1
ATOM 578 C CA . THR A 1 83 ? 3.662 -6.253 -9.826 1.00 95.62 83 THR A CA 1
ATOM 579 C C . THR A 1 83 ? 4.174 -5.003 -10.526 1.00 95.62 83 THR A C 1
ATOM 581 O O . THR A 1 83 ? 4.838 -5.068 -11.556 1.00 95.62 83 THR A O 1
ATOM 584 N N . CYS A 1 84 ? 3.912 -3.848 -9.929 1.00 95.44 84 CYS A N 1
ATOM 585 C CA . CYS A 1 84 ? 4.455 -2.568 -10.350 1.00 95.44 84 CYS A CA 1
ATOM 586 C C . CYS A 1 84 ? 5.621 -2.153 -9.458 1.00 95.44 84 CYS A C 1
ATOM 588 O O . CYS A 1 84 ? 5.621 -2.417 -8.257 1.00 95.44 84 CYS A O 1
ATOM 590 N N . TYR A 1 85 ? 6.601 -1.455 -10.016 1.00 95.81 85 TYR A N 1
ATOM 591 C CA . TYR A 1 85 ? 7.733 -0.923 -9.274 1.00 95.81 85 TYR A CA 1
ATOM 592 C C . TYR A 1 85 ? 8.042 0.517 -9.678 1.00 95.81 85 TYR A C 1
ATOM 594 O O . TYR A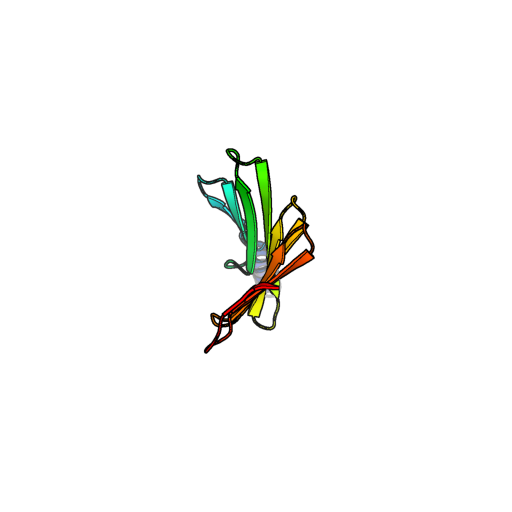 1 85 ? 7.781 0.956 -10.797 1.00 95.81 85 TYR A O 1
ATOM 602 N N . LYS A 1 86 ? 8.655 1.244 -8.748 1.00 95.88 86 LYS A N 1
ATOM 603 C CA . LYS A 1 86 ? 9.254 2.559 -8.949 1.00 95.88 86 LYS A CA 1
ATOM 604 C C . LYS A 1 86 ? 10.598 2.597 -8.238 1.00 95.88 86 LYS A C 1
ATOM 606 O O . LYS A 1 86 ? 10.678 2.391 -7.027 1.00 95.88 86 LYS A O 1
ATOM 611 N N . THR A 1 87 ? 11.655 2.873 -8.985 1.00 93.00 87 THR A N 1
ATOM 612 C CA . THR A 1 87 ? 12.998 3.132 -8.462 1.00 93.00 87 THR A CA 1
ATOM 613 C C . THR A 1 87 ? 13.314 4.626 -8.560 1.00 93.00 87 THR A C 1
ATOM 615 O O . THR A 1 87 ? 12.433 5.440 -8.830 1.00 93.00 87 THR A O 1
ATOM 618 N N . ALA A 1 88 ? 14.570 5.005 -8.314 1.00 92.69 88 ALA A N 1
ATOM 619 C CA . ALA A 1 88 ? 15.010 6.384 -8.515 1.00 92.69 88 ALA A CA 1
ATOM 620 C C . ALA A 1 88 ? 14.987 6.801 -9.997 1.00 92.69 88 ALA A C 1
ATOM 622 O O . ALA A 1 88 ? 14.760 7.967 -10.288 1.00 92.69 88 ALA A O 1
ATOM 623 N N . ASN A 1 89 ? 15.192 5.847 -10.913 1.00 94.06 89 ASN A N 1
ATOM 624 C CA . ASN A 1 89 ? 15.487 6.135 -12.321 1.00 94.06 89 ASN A CA 1
ATOM 625 C C . ASN A 1 89 ? 14.501 5.477 -13.298 1.00 94.06 89 ASN A C 1
ATOM 627 O O . ASN A 1 89 ? 14.634 5.640 -14.504 1.00 94.06 89 ASN A O 1
ATOM 631 N N . SER A 1 90 ? 13.562 4.662 -12.813 1.00 94.38 90 SER A N 1
ATOM 632 C CA . SER A 1 90 ? 12.674 3.871 -13.669 1.00 94.38 90 SER A CA 1
ATOM 633 C C . SER A 1 90 ? 11.396 3.480 -12.930 1.00 94.38 90 SER A C 1
ATOM 635 O O . SER A 1 90 ? 11.359 3.445 -11.698 1.00 94.38 90 SER A O 1
ATOM 637 N N . HI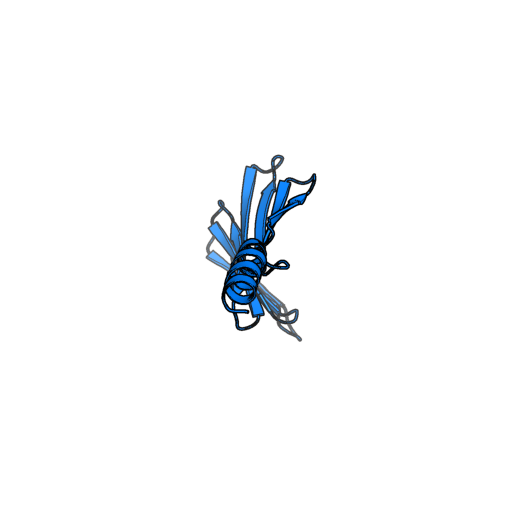S A 1 91 ? 10.352 3.168 -13.687 1.00 95.00 91 HIS A N 1
ATOM 638 C CA . HIS A 1 91 ? 9.090 2.634 -13.199 1.00 95.00 91 HIS A CA 1
ATOM 639 C C . HIS A 1 91 ? 8.482 1.692 -14.245 1.00 95.00 91 HIS A C 1
ATOM 641 O O . HIS A 1 91 ? 8.711 1.865 -15.441 1.00 95.00 91 HIS A O 1
ATOM 647 N N . GLY A 1 92 ? 7.684 0.721 -13.812 1.00 94.12 92 GLY A N 1
ATOM 648 C CA . GLY A 1 92 ? 7.039 -0.234 -14.713 1.00 94.12 92 GLY A CA 1
ATOM 649 C C . GLY A 1 92 ? 6.111 -1.197 -13.984 1.00 94.12 92 GLY A C 1
ATOM 650 O O . GLY A 1 92 ? 6.075 -1.203 -12.756 1.00 94.12 92 GLY A O 1
ATOM 651 N N . CYS A 1 93 ? 5.372 -2.002 -14.745 1.00 94.31 93 CYS A N 1
ATOM 652 C CA . CYS A 1 93 ? 4.493 -3.058 -14.246 1.00 94.31 93 CYS A CA 1
ATOM 653 C C . CYS A 1 93 ? 4.678 -4.324 -15.082 1.00 94.31 93 CYS A C 1
ATOM 655 O O . CYS A 1 93 ? 4.908 -4.227 -16.288 1.00 94.31 93 CYS A O 1
ATOM 657 N N . ASN A 1 94 ? 4.579 -5.479 -14.432 1.00 86.25 94 ASN A N 1
ATOM 658 C CA . ASN A 1 94 ? 4.553 -6.803 -15.048 1.00 86.25 94 ASN A CA 1
ATOM 659 C C . ASN A 1 94 ? 3.395 -7.594 -14.441 1.00 86.25 94 ASN A C 1
ATOM 661 O O . ASN A 1 94 ? 3.364 -7.685 -13.192 1.00 86.25 94 ASN A O 1
#